Protein AF-A0A2V9LJL8-F1 (afdb_monomer_lite)

Foldseek 3Di:
DLVVVCVVCVVVLVVLLVVLVVVCVVPVLPLVSLQVNLVSLCVVLSSDPDPVSSVVSNVSSVVSVVSSVVSVVVVVPDPPDDD

Radius of gyration: 15.35 Å; chains: 1; bounding box: 34×21×46 Å

pLDDT: mean 93.9, std 10.32, range [50.94, 98.81]

Sequence (83 aa):
MRSDYTSKFGPLVEEGITNLLKSIQVKPDYDDAMAYLNLLYRRKADMVESADERAALLKQADDLVDKVKEIKQKRAEQPQQPS

Secondary structure (DSSP, 8-state):
-HHHHHHHHHHHHHHHHHHHHHHHHH-TT-HHHHHHHHHHHHHHHHH---HHHHHHHHHHHHHHHHHHHHHHHHHHHS-----

Structure (mmCIF, N/CA/C/O backbone):
data_AF-A0A2V9LJL8-F1
#
_entry.id   AF-A0A2V9LJL8-F1
#
loop_
_atom_site.group_PDB
_atom_site.id
_atom_site.type_symbol
_atom_site.label_atom_id
_atom_site.label_alt_id
_atom_site.label_comp_id
_atom_site.label_asym_id
_atom_site.label_entity_id
_atom_site.label_seq_id
_atom_site.pdbx_PDB_ins_code
_atom_site.Cartn_x
_atom_site.Cartn_y
_atom_site.Cartn_z
_atom_site.occupancy
_atom_site.B_iso_or_equiv
_atom_site.auth_seq_id
_atom_site.auth_comp_id
_atom_site.auth_asym_id
_atom_site.auth_atom_id
_atom_site.pdbx_PDB_model_num
ATOM 1 N N . MET A 1 1 ? 3.028 5.721 -21.813 1.00 82.50 1 MET A N 1
ATOM 2 C CA . MET A 1 1 ? 3.685 4.439 -21.448 1.00 82.50 1 MET A CA 1
ATOM 3 C C . MET A 1 1 ? 3.798 4.339 -19.922 1.00 82.50 1 MET A C 1
ATOM 5 O O . MET A 1 1 ? 3.468 5.318 -19.261 1.00 82.50 1 MET A O 1
ATOM 9 N N . ARG A 1 2 ? 4.201 3.190 -19.340 1.00 88.75 2 ARG A N 1
ATOM 10 C CA . ARG A 1 2 ? 4.385 3.047 -17.871 1.00 88.75 2 ARG A CA 1
ATOM 11 C C . ARG A 1 2 ? 5.287 4.153 -17.312 1.00 88.75 2 ARG A C 1
ATOM 13 O O . ARG A 1 2 ? 4.929 4.772 -16.323 1.00 8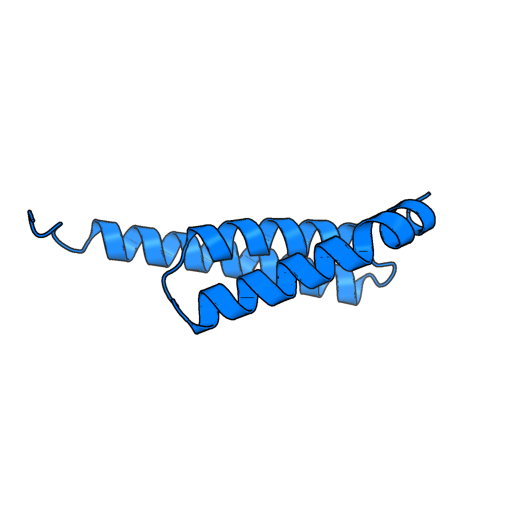8.75 2 ARG A O 1
ATOM 20 N N . SER A 1 3 ? 6.386 4.452 -18.002 1.00 90.62 3 SER A N 1
ATOM 21 C CA . SER A 1 3 ? 7.318 5.536 -17.674 1.00 90.62 3 SER A CA 1
ATOM 22 C C . SER A 1 3 ? 6.634 6.901 -17.514 1.00 90.62 3 SER A C 1
ATOM 24 O O . SER A 1 3 ? 6.813 7.549 -16.487 1.00 90.62 3 SER A O 1
ATOM 26 N N . ASP A 1 4 ? 5.799 7.320 -18.471 1.00 93.19 4 ASP A N 1
ATOM 27 C CA . ASP A 1 4 ? 5.080 8.605 -18.394 1.00 93.19 4 ASP A CA 1
ATOM 28 C C . ASP A 1 4 ? 4.105 8.643 -17.214 1.00 93.19 4 ASP A C 1
ATOM 30 O O . ASP A 1 4 ? 3.915 9.678 -16.576 1.00 93.19 4 ASP A O 1
ATOM 34 N N . TYR A 1 5 ? 3.461 7.507 -16.939 1.00 92.00 5 TYR A N 1
ATOM 35 C CA . TYR A 1 5 ? 2.534 7.364 -15.827 1.00 92.00 5 TYR A CA 1
ATOM 36 C C . TYR A 1 5 ? 3.272 7.476 -14.484 1.00 92.00 5 TYR A C 1
ATOM 38 O O . TYR A 1 5 ? 2.890 8.284 -13.636 1.00 92.00 5 TYR A O 1
ATOM 46 N N . THR A 1 6 ? 4.371 6.740 -14.318 1.00 93.81 6 THR A N 1
ATOM 47 C CA . THR A 1 6 ? 5.223 6.804 -13.125 1.00 93.81 6 THR A CA 1
ATOM 48 C C . THR A 1 6 ? 5.836 8.194 -12.949 1.00 93.81 6 THR A C 1
ATOM 50 O O . THR A 1 6 ? 5.847 8.712 -11.840 1.00 93.81 6 THR A O 1
ATOM 53 N N . SER A 1 7 ? 6.268 8.861 -14.022 1.00 95.00 7 SER A N 1
ATOM 54 C CA . SER A 1 7 ? 6.811 10.224 -13.942 1.00 95.00 7 SER A CA 1
ATOM 55 C C . SER A 1 7 ? 5.771 11.243 -13.461 1.00 95.00 7 SER A C 1
ATOM 57 O O . SER A 1 7 ? 6.084 12.092 -12.629 1.00 95.00 7 SER A O 1
ATOM 59 N N . LYS A 1 8 ? 4.522 11.144 -13.937 1.00 95.88 8 LYS A N 1
ATOM 60 C CA . LYS A 1 8 ? 3.449 12.082 -13.565 1.00 95.88 8 LYS A CA 1
ATOM 61 C C . LYS A 1 8 ? 2.882 11.840 -12.170 1.00 95.88 8 LYS A C 1
ATOM 63 O O . LYS A 1 8 ? 2.534 12.798 -11.489 1.00 95.88 8 LYS A O 1
ATOM 68 N N . PHE A 1 9 ? 2.738 10.578 -11.768 1.00 96.75 9 PHE A N 1
ATOM 69 C CA . PHE A 1 9 ? 1.986 10.212 -10.562 1.00 96.75 9 PHE A CA 1
ATOM 70 C C . PHE A 1 9 ? 2.831 9.565 -9.466 1.00 96.75 9 PHE A C 1
ATOM 72 O O . PHE A 1 9 ? 2.358 9.464 -8.338 1.00 96.75 9 PHE A O 1
ATOM 79 N N . GLY A 1 10 ? 4.063 9.151 -9.764 1.00 96.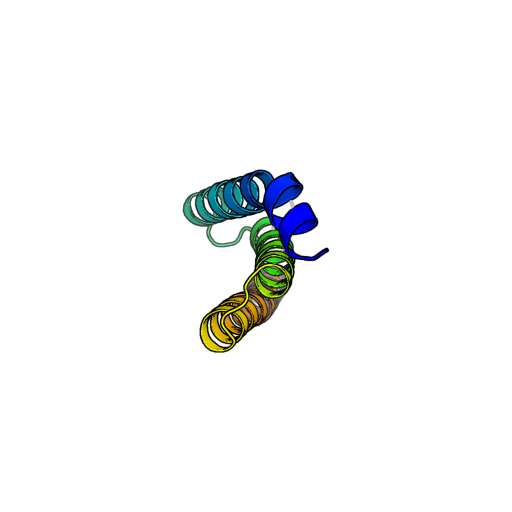38 10 GLY A N 1
ATOM 80 C CA . GLY A 1 10 ? 4.982 8.540 -8.802 1.00 96.38 10 GLY A CA 1
ATOM 81 C C . GLY A 1 10 ? 5.163 9.383 -7.539 1.00 96.38 10 GLY A C 1
ATOM 82 O O . GLY A 1 10 ? 4.888 8.867 -6.459 1.00 96.38 10 GLY A O 1
ATOM 83 N N . PRO A 1 11 ? 5.499 10.687 -7.638 1.00 97.38 11 PRO A N 1
ATOM 84 C CA . PRO A 1 11 ? 5.648 11.541 -6.458 1.00 97.38 11 PRO A CA 1
ATOM 85 C C . PRO A 1 11 ? 4.400 11.580 -5.564 1.00 97.38 11 PRO A C 1
ATOM 87 O O . PRO A 1 11 ? 4.515 11.486 -4.347 1.00 97.38 11 PRO A O 1
ATOM 90 N N . LEU A 1 12 ? 3.206 11.637 -6.165 1.00 97.88 12 LEU A N 1
ATOM 91 C CA . LEU A 1 12 ? 1.937 11.646 -5.431 1.00 97.88 12 LEU A CA 1
ATOM 92 C C . LEU A 1 12 ? 1.665 10.305 -4.730 1.00 97.88 12 LEU A C 1
ATOM 94 O O . LEU A 1 12 ? 1.134 10.279 -3.620 1.00 97.88 12 LEU A O 1
ATOM 98 N N . VAL A 1 13 ? 2.029 9.185 -5.363 1.00 98.19 13 VAL A N 1
ATOM 99 C CA . VAL A 1 13 ? 1.911 7.853 -4.752 1.00 98.19 13 VAL A CA 1
ATOM 100 C C . VAL A 1 13 ? 2.873 7.708 -3.571 1.00 98.19 13 VAL A C 1
ATOM 102 O O . VAL A 1 13 ? 2.448 7.251 -2.512 1.00 98.19 13 VAL A O 1
ATOM 105 N N . GLU A 1 14 ? 4.130 8.139 -3.710 1.00 98.12 14 GLU A N 1
ATOM 106 C CA . GLU A 1 14 ? 5.114 8.106 -2.615 1.00 98.12 14 GLU A CA 1
ATOM 107 C C . GLU A 1 14 ? 4.700 8.987 -1.430 1.00 98.12 14 GLU A C 1
ATOM 109 O O . GLU A 1 14 ? 4.794 8.571 -0.270 1.00 98.12 14 GLU A O 1
ATOM 114 N N . GLU A 1 15 ? 4.199 10.192 -1.709 1.00 98.44 15 GLU A N 1
ATOM 115 C CA . GLU A 1 15 ? 3.691 11.100 -0.682 1.00 98.44 15 GLU A CA 1
ATOM 116 C C . GLU A 1 15 ? 2.493 10.483 0.053 1.00 98.44 15 GLU A C 1
ATOM 118 O O . GLU A 1 15 ? 2.459 10.464 1.286 1.00 98.44 15 GLU A O 1
ATOM 123 N N . GLY A 1 16 ? 1.537 9.911 -0.686 1.00 98.44 16 GLY A N 1
ATOM 124 C CA . GLY A 1 16 ? 0.384 9.229 -0.105 1.00 98.44 16 GLY A CA 1
ATOM 125 C C . GLY A 1 16 ? 0.786 8.054 0.791 1.00 98.44 16 GLY A C 1
ATOM 126 O O . GLY A 1 16 ? 0.279 7.933 1.907 1.00 98.44 16 GLY A O 1
ATOM 127 N N . ILE A 1 17 ? 1.742 7.228 0.350 1.00 98.69 17 ILE A N 1
ATOM 128 C CA . ILE A 1 17 ? 2.297 6.124 1.151 1.00 98.69 17 ILE A CA 1
ATOM 129 C C . ILE A 1 17 ? 2.915 6.666 2.444 1.00 98.69 17 ILE A C 1
ATOM 131 O O . ILE A 1 17 ? 2.604 6.178 3.531 1.00 98.69 17 ILE A O 1
ATOM 135 N N . THR A 1 18 ? 3.748 7.702 2.341 1.00 98.62 18 THR A N 1
ATOM 136 C CA . THR A 1 18 ? 4.431 8.320 3.489 1.00 98.62 18 THR A CA 1
ATOM 137 C C . THR A 1 18 ? 3.435 8.863 4.513 1.00 98.62 18 THR A C 1
ATOM 139 O O . THR A 1 18 ? 3.555 8.597 5.713 1.00 98.62 18 THR A O 1
ATOM 142 N N . ASN A 1 19 ? 2.414 9.583 4.047 1.00 98.56 19 ASN A N 1
ATOM 143 C CA . ASN A 1 19 ? 1.402 10.177 4.913 1.00 98.56 19 ASN A CA 1
ATOM 144 C C . ASN A 1 19 ? 0.556 9.111 5.618 1.00 98.56 19 ASN A C 1
ATOM 146 O O . ASN A 1 19 ? 0.332 9.214 6.824 1.00 98.56 19 ASN A O 1
ATOM 150 N N . LEU A 1 20 ? 0.146 8.055 4.911 1.00 98.62 20 LEU A N 1
ATOM 151 C CA . LEU A 1 20 ? -0.637 6.967 5.501 1.00 98.62 20 LEU A CA 1
ATOM 152 C C . LEU A 1 20 ? 0.178 6.141 6.501 1.00 98.62 20 LEU A C 1
ATOM 154 O O . LEU A 1 20 ? -0.337 5.802 7.567 1.00 98.62 20 LEU A O 1
ATOM 158 N N . LEU A 1 21 ? 1.458 5.876 6.217 1.00 98.31 21 LEU A N 1
ATOM 159 C CA . LEU A 1 21 ? 2.363 5.249 7.186 1.00 98.31 21 LEU A CA 1
ATOM 160 C C . LEU A 1 21 ? 2.454 6.077 8.472 1.00 98.31 21 LEU A C 1
ATOM 162 O O . LEU A 1 21 ? 2.352 5.522 9.566 1.00 98.31 21 LEU A O 1
ATOM 166 N N . LYS A 1 22 ? 2.562 7.406 8.359 1.00 98.38 22 LYS A N 1
ATOM 167 C CA . LYS A 1 22 ? 2.540 8.309 9.517 1.00 98.38 22 LYS A CA 1
ATOM 168 C C . LYS A 1 22 ? 1.201 8.262 10.259 1.00 98.38 22 LYS A C 1
ATOM 170 O O . LYS A 1 22 ? 1.191 8.218 11.487 1.00 98.38 22 LYS A O 1
ATOM 175 N N . SER A 1 23 ? 0.073 8.225 9.549 1.00 98.12 23 SER A N 1
ATOM 176 C CA . SER A 1 23 ? -1.251 8.078 10.172 1.00 98.12 23 SER A CA 1
ATOM 177 C C . SER A 1 23 ? -1.371 6.780 10.975 1.00 98.12 23 SER A C 1
ATOM 179 O O . SER A 1 23 ? -1.902 6.807 12.082 1.00 98.12 23 SER A O 1
ATOM 181 N N . ILE A 1 24 ? -0.835 5.670 10.461 1.00 98.00 24 ILE A N 1
ATOM 182 C CA . ILE A 1 24 ? -0.831 4.369 11.148 1.00 98.00 24 ILE A CA 1
ATOM 183 C C . ILE A 1 24 ? 0.106 4.379 12.364 1.00 98.00 24 ILE A C 1
ATOM 185 O O . ILE A 1 24 ? -0.213 3.777 13.385 1.00 98.00 24 ILE A O 1
ATOM 189 N N . GLN A 1 25 ? 1.244 5.076 12.291 1.00 97.31 25 GLN A N 1
ATOM 190 C CA . GLN A 1 25 ? 2.123 5.255 13.455 1.00 97.31 25 GLN A CA 1
ATOM 191 C C . GLN A 1 25 ? 1.416 6.007 14.589 1.00 97.31 25 GLN A C 1
ATOM 193 O O . GLN A 1 25 ? 1.569 5.641 15.751 1.00 97.31 25 GLN A O 1
ATOM 198 N N . VAL A 1 26 ? 0.633 7.039 14.256 1.00 98.12 26 VAL A N 1
ATOM 199 C CA . VAL A 1 26 ? -0.140 7.819 15.238 1.00 98.12 26 VAL A CA 1
ATOM 200 C C . VAL A 1 26 ? -1.334 7.025 15.774 1.00 98.12 26 VAL A C 1
ATOM 202 O O . VAL A 1 26 ? -1.622 7.086 16.967 1.00 98.12 26 VAL A O 1
ATOM 205 N N . LYS A 1 27 ? -2.025 6.274 14.911 1.00 97.00 27 LYS A N 1
ATOM 206 C CA . LYS A 1 27 ? -3.190 5.457 15.261 1.00 97.00 27 LYS A CA 1
ATOM 207 C C . LYS A 1 27 ? -3.023 4.028 14.707 1.00 97.00 27 LYS A C 1
ATOM 209 O O . LYS A 1 27 ? -3.390 3.768 13.558 1.00 97.00 27 LYS A O 1
ATOM 214 N N . PRO A 1 28 ? -2.499 3.083 15.511 1.00 95.75 28 PRO A N 1
ATOM 215 C CA . PRO A 1 28 ? -2.199 1.724 15.049 1.00 95.75 28 PRO A CA 1
ATOM 216 C C . PRO A 1 28 ? -3.408 0.886 14.614 1.00 95.75 28 PRO A C 1
ATOM 218 O O . PRO A 1 28 ? -3.223 -0.106 13.914 1.00 95.75 28 PRO A O 1
ATOM 221 N N . ASP A 1 29 ? -4.624 1.260 15.014 1.00 94.81 29 ASP A N 1
ATOM 222 C CA . ASP A 1 29 ? -5.889 0.615 14.641 1.00 94.81 29 ASP A CA 1
ATOM 223 C C . ASP A 1 29 ? -6.662 1.396 13.559 1.00 94.81 29 ASP A C 1
ATOM 225 O O . ASP A 1 29 ? -7.865 1.194 13.377 1.00 94.81 29 ASP A O 1
ATOM 229 N N . TYR A 1 30 ? -5.993 2.311 12.844 1.00 97.50 30 TYR A N 1
ATOM 230 C CA . TYR A 1 30 ? -6.600 3.113 11.782 1.00 97.50 30 TYR A CA 1
ATOM 231 C C . TYR A 1 30 ? -6.802 2.285 10.505 1.00 97.50 30 TYR A C 1
ATOM 233 O O . TYR A 1 30 ? -6.042 2.377 9.538 1.00 97.50 30 TYR A O 1
ATOM 241 N N . ASP A 1 31 ? -7.846 1.463 10.512 1.00 96.50 31 ASP A N 1
ATOM 242 C CA . ASP A 1 31 ? -8.185 0.527 9.443 1.00 96.50 31 ASP A CA 1
ATOM 243 C C . ASP A 1 31 ? -8.416 1.206 8.089 1.00 96.50 31 ASP A C 1
ATOM 245 O O . ASP A 1 31 ? -7.980 0.673 7.068 1.00 96.50 31 ASP A O 1
ATOM 249 N N . ASP A 1 32 ? -8.995 2.406 8.063 1.00 96.69 32 ASP A N 1
ATOM 250 C CA . ASP A 1 32 ? -9.153 3.162 6.814 1.00 96.69 32 ASP A CA 1
ATOM 251 C C . ASP A 1 32 ? -7.800 3.564 6.206 1.00 96.69 32 ASP A C 1
ATOM 253 O O . ASP A 1 32 ? -7.587 3.406 5.002 1.00 96.69 32 ASP A O 1
ATOM 257 N N . ALA A 1 33 ? -6.845 4.021 7.026 1.00 98.12 33 ALA A N 1
ATOM 258 C CA . ALA A 1 33 ? -5.511 4.380 6.545 1.00 98.12 33 ALA A CA 1
ATOM 259 C C . ALA A 1 33 ? -4.768 3.159 5.980 1.00 98.12 33 ALA A C 1
ATOM 261 O O . ALA A 1 33 ? -4.113 3.253 4.941 1.00 98.12 33 ALA A O 1
ATOM 262 N N . MET A 1 34 ? -4.918 1.996 6.619 1.00 98.50 34 MET A N 1
ATOM 263 C CA . MET A 1 34 ? -4.372 0.731 6.119 1.00 98.50 34 MET A CA 1
ATOM 264 C C . MET A 1 34 ? -5.024 0.298 4.802 1.00 98.50 34 MET A C 1
ATOM 266 O O . MET A 1 34 ? -4.325 -0.143 3.888 1.00 98.50 34 MET A O 1
ATOM 270 N N . ALA A 1 35 ? -6.344 0.462 4.670 1.00 98.00 35 ALA A N 1
ATOM 271 C CA . ALA A 1 35 ? -7.065 0.138 3.444 1.00 98.00 35 ALA A CA 1
ATOM 272 C C . ALA A 1 35 ? -6.584 0.994 2.260 1.00 98.00 35 ALA A C 1
ATOM 274 O O . ALA A 1 35 ? -6.307 0.448 1.188 1.00 98.00 35 ALA A O 1
ATOM 275 N N . TYR A 1 36 ? -6.409 2.306 2.459 1.00 98.00 36 TYR A N 1
ATOM 276 C CA . TYR A 1 36 ? -5.853 3.195 1.432 1.00 98.00 36 TYR A CA 1
ATOM 277 C C . TYR A 1 36 ? -4.378 2.908 1.139 1.00 98.00 36 TYR A C 1
ATOM 279 O O . TYR A 1 36 ? -3.968 2.955 -0.023 1.00 98.00 36 TYR A O 1
ATOM 287 N N . LEU A 1 37 ? -3.586 2.546 2.152 1.00 98.69 37 LEU A N 1
ATOM 288 C CA . LEU A 1 37 ? -2.176 2.212 1.960 1.00 98.69 37 LEU A CA 1
ATOM 289 C C . LEU A 1 37 ? -2.019 0.953 1.094 1.00 98.69 37 LEU A C 1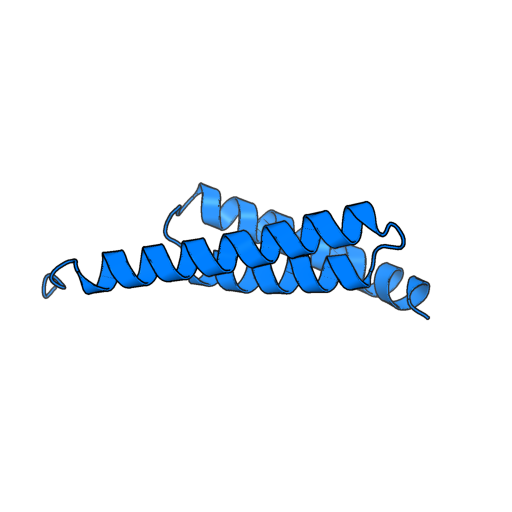
ATOM 291 O O . LEU A 1 37 ? -1.190 0.936 0.187 1.00 98.69 37 LEU A O 1
ATOM 295 N N . ASN A 1 38 ? -2.878 -0.053 1.288 1.00 98.44 38 ASN A N 1
ATOM 296 C CA . ASN A 1 38 ? -2.952 -1.229 0.415 1.00 98.44 38 ASN A CA 1
ATOM 297 C C . ASN A 1 38 ? -3.199 -0.837 -1.055 1.00 98.44 38 ASN A C 1
ATOM 299 O O . ASN A 1 38 ? -2.522 -1.343 -1.951 1.00 98.44 38 ASN A O 1
ATOM 303 N N . LEU A 1 39 ? -4.118 0.097 -1.325 1.00 98.38 39 LEU A N 1
ATOM 304 C CA . LEU A 1 39 ? -4.384 0.554 -2.695 1.00 98.38 39 LEU A CA 1
ATOM 305 C C . LEU A 1 39 ? -3.167 1.255 -3.315 1.00 98.38 39 LEU A C 1
ATOM 307 O O . LEU A 1 39 ? -2.864 1.029 -4.490 1.00 98.38 39 LEU A O 1
ATOM 311 N N . LEU A 1 40 ? -2.447 2.068 -2.538 1.00 98.62 40 LEU A N 1
ATOM 312 C CA . LEU A 1 40 ? -1.241 2.740 -3.021 1.00 98.62 40 LEU A CA 1
ATOM 313 C C . LEU A 1 40 ? -0.079 1.774 -3.251 1.00 98.62 40 LEU A C 1
ATOM 315 O O . LEU A 1 40 ? 0.619 1.922 -4.252 1.00 98.62 40 LEU A O 1
ATOM 319 N N . TYR A 1 41 ? 0.099 0.749 -2.415 1.00 98.81 41 TYR A N 1
ATOM 320 C CA . TYR A 1 41 ? 1.105 -0.284 -2.674 1.00 98.81 41 TYR A CA 1
ATOM 321 C C . TYR A 1 41 ? 0.812 -1.072 -3.949 1.00 98.81 41 TYR A C 1
ATOM 323 O O . TYR A 1 41 ? 1.720 -1.272 -4.753 1.00 98.81 41 TYR A O 1
ATOM 331 N N . ARG A 1 42 ? -0.453 -1.426 -4.213 1.00 98.62 42 ARG A N 1
ATOM 332 C CA . ARG A 1 42 ? -0.841 -2.040 -5.497 1.00 98.62 42 ARG A CA 1
ATOM 333 C C . ARG A 1 42 ? -0.567 -1.110 -6.673 1.00 98.62 42 ARG A C 1
ATOM 335 O O . ARG A 1 42 ? -0.047 -1.550 -7.692 1.00 98.62 42 ARG A O 1
ATOM 342 N N . ARG A 1 43 ? -0.846 0.189 -6.519 1.00 98.06 43 ARG A N 1
ATOM 343 C CA . ARG A 1 43 ? -0.538 1.173 -7.560 1.00 98.06 43 ARG A CA 1
ATOM 344 C C . ARG A 1 43 ? 0.964 1.292 -7.815 1.00 98.06 43 ARG A C 1
ATOM 346 O O . ARG A 1 43 ? 1.369 1.323 -8.973 1.00 98.06 43 ARG A O 1
ATOM 353 N N . LYS A 1 44 ? 1.779 1.339 -6.761 1.00 98.25 44 LYS A N 1
ATOM 354 C CA . LYS A 1 44 ? 3.242 1.368 -6.869 1.00 98.25 44 LYS A CA 1
ATOM 355 C C . LYS A 1 44 ? 3.771 0.089 -7.525 1.00 98.25 44 LYS A C 1
ATOM 357 O O . LYS A 1 44 ? 4.655 0.161 -8.370 1.00 98.25 44 LYS A O 1
ATOM 362 N N . ALA A 1 45 ? 3.163 -1.061 -7.239 1.00 98.25 45 ALA A N 1
ATOM 363 C CA . ALA A 1 45 ? 3.509 -2.337 -7.864 1.00 98.25 45 ALA A CA 1
ATOM 364 C C . ALA A 1 45 ? 3.314 -2.327 -9.398 1.00 98.25 45 ALA A C 1
ATOM 366 O O . ALA A 1 45 ? 4.054 -2.992 -10.119 1.00 98.25 45 ALA A O 1
ATOM 367 N N . ASP A 1 46 ? 2.360 -1.551 -9.921 1.00 96.88 46 ASP A N 1
ATOM 368 C CA . ASP A 1 46 ? 2.162 -1.388 -11.370 1.00 96.88 46 ASP A CA 1
ATOM 369 C C . ASP A 1 46 ? 3.157 -0.400 -12.018 1.00 96.88 46 ASP A C 1
ATOM 371 O O . ASP A 1 46 ? 3.318 -0.394 -13.246 1.00 96.88 46 ASP A O 1
ATOM 375 N N . MET A 1 47 ? 3.828 0.424 -11.204 1.00 96.62 47 MET A N 1
ATOM 376 C CA . MET A 1 47 ? 4.796 1.443 -11.629 1.00 96.62 47 MET A CA 1
ATOM 377 C C . MET A 1 47 ? 6.235 0.924 -11.724 1.00 96.62 47 MET A C 1
ATOM 379 O O . MET A 1 47 ? 7.019 1.501 -12.479 1.00 96.62 47 MET A O 1
ATOM 383 N N . VAL A 1 48 ? 6.579 -0.129 -10.976 1.00 96.56 48 VAL A N 1
ATOM 384 C CA . VAL A 1 48 ? 7.941 -0.682 -10.906 1.00 96.56 48 VAL A CA 1
ATOM 385 C C . VAL A 1 48 ? 8.211 -1.677 -12.038 1.00 96.56 48 VAL A C 1
ATOM 387 O O . VAL A 1 48 ? 7.308 -2.367 -12.517 1.00 96.56 48 VAL A O 1
ATOM 390 N N . GLU A 1 49 ? 9.465 -1.750 -12.482 1.00 95.75 49 GLU A N 1
ATOM 391 C CA . GLU A 1 49 ? 9.907 -2.711 -13.507 1.00 95.75 49 GLU A CA 1
ATOM 392 C C . GLU A 1 49 ? 10.409 -4.024 -12.896 1.00 95.75 49 GLU A C 1
ATOM 394 O O . GLU A 1 49 ? 10.274 -5.085 -13.505 1.00 95.75 49 GLU A O 1
ATOM 399 N N . SER A 1 50 ? 10.960 -3.958 -11.680 1.00 97.81 50 SER A N 1
ATOM 400 C CA . SER A 1 50 ? 11.480 -5.119 -10.963 1.00 97.81 50 SER A CA 1
ATOM 401 C C . SER A 1 50 ? 10.347 -6.047 -10.527 1.00 97.81 50 SER A C 1
ATOM 403 O O . SER A 1 50 ? 9.429 -5.644 -9.808 1.00 97.81 50 SER A O 1
ATOM 405 N N . ALA A 1 51 ? 10.432 -7.316 -10.933 1.00 97.94 51 ALA A N 1
ATOM 406 C CA . ALA A 1 51 ? 9.482 -8.347 -10.524 1.00 97.94 51 ALA A CA 1
ATOM 407 C C . ALA A 1 51 ? 9.514 -8.586 -9.005 1.00 97.94 51 ALA A C 1
ATOM 409 O O . ALA A 1 51 ? 8.459 -8.759 -8.394 1.00 97.94 51 ALA A O 1
ATOM 410 N N . ASP A 1 52 ? 10.701 -8.528 -8.400 1.00 98.44 52 ASP A N 1
ATOM 411 C CA . ASP A 1 52 ? 10.883 -8.718 -6.959 1.00 98.44 52 ASP A CA 1
ATOM 412 C C . ASP A 1 52 ? 10.288 -7.549 -6.169 1.00 98.44 52 ASP A C 1
ATOM 414 O O . ASP A 1 52 ? 9.564 -7.755 -5.194 1.00 98.44 52 ASP A O 1
ATOM 418 N N . GLU A 1 53 ? 10.519 -6.313 -6.625 1.00 98.25 53 GLU A N 1
ATOM 419 C CA . GLU A 1 53 ? 9.935 -5.122 -5.999 1.00 98.25 53 GLU A CA 1
ATOM 420 C C . GLU A 1 53 ? 8.408 -5.142 -6.114 1.00 98.25 53 GLU A C 1
ATOM 422 O O . GLU A 1 53 ? 7.694 -4.888 -5.140 1.00 98.25 53 GLU A O 1
ATOM 427 N N . ARG A 1 54 ? 7.892 -5.529 -7.287 1.00 98.56 54 ARG A N 1
ATOM 428 C CA . ARG A 1 54 ? 6.458 -5.709 -7.509 1.00 98.56 54 ARG A CA 1
ATOM 429 C C . ARG A 1 54 ? 5.870 -6.736 -6.542 1.00 98.56 54 ARG A C 1
ATOM 431 O O . ARG A 1 54 ? 4.825 -6.477 -5.948 1.00 98.56 54 ARG A O 1
ATOM 438 N N . ALA A 1 55 ? 6.520 -7.887 -6.381 1.00 98.69 55 ALA A N 1
ATOM 439 C CA . ALA A 1 55 ? 6.066 -8.938 -5.476 1.00 98.69 55 ALA A CA 1
ATOM 440 C C . ALA A 1 55 ? 6.076 -8.476 -4.010 1.00 98.69 55 ALA A C 1
ATOM 442 O O . ALA A 1 55 ? 5.109 -8.722 -3.287 1.00 98.69 55 ALA A O 1
ATOM 443 N N . ALA A 1 56 ? 7.115 -7.752 -3.586 1.00 98.75 56 ALA A N 1
ATOM 444 C CA . ALA A 1 56 ? 7.204 -7.201 -2.236 1.00 98.75 56 ALA A CA 1
ATOM 445 C C . ALA A 1 56 ? 6.068 -6.206 -1.941 1.00 98.75 56 ALA A C 1
ATOM 447 O O . ALA A 1 56 ? 5.415 -6.312 -0.902 1.00 9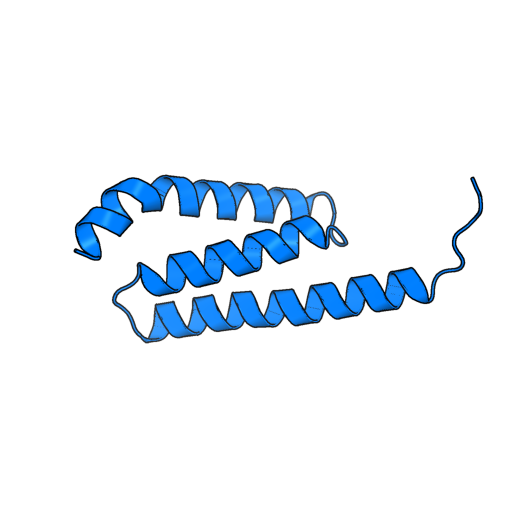8.75 56 ALA A O 1
ATOM 448 N N . LEU A 1 57 ? 5.779 -5.290 -2.870 1.00 98.75 57 LEU A N 1
ATOM 449 C CA . LEU A 1 57 ? 4.693 -4.312 -2.732 1.00 98.75 57 LEU A CA 1
ATOM 450 C C . LEU A 1 57 ? 3.316 -4.981 -2.664 1.00 98.75 57 LEU A C 1
ATOM 452 O O . LEU A 1 57 ? 2.477 -4.600 -1.848 1.00 98.75 57 LEU A O 1
ATOM 456 N N . LEU A 1 58 ? 3.082 -6.005 -3.491 1.00 98.75 58 LEU A N 1
ATOM 457 C CA . LEU A 1 58 ? 1.839 -6.777 -3.440 1.00 98.75 58 LEU A CA 1
ATOM 458 C C . LEU A 1 58 ? 1.691 -7.522 -2.114 1.00 98.75 58 LEU A C 1
ATOM 460 O O . LEU A 1 58 ? 0.615 -7.483 -1.522 1.00 98.75 58 LEU A O 1
ATOM 464 N N . LYS A 1 59 ? 2.777 -8.105 -1.597 1.00 98.75 59 LYS A N 1
ATOM 465 C CA . LYS A 1 59 ? 2.761 -8.737 -0.279 1.00 98.75 59 LYS A CA 1
ATOM 466 C C . LYS A 1 59 ? 2.421 -7.730 0.825 1.00 98.75 59 LYS A C 1
ATOM 468 O O . LYS A 1 59 ? 1.578 -8.018 1.665 1.00 98.75 59 LYS A O 1
ATOM 473 N N . GLN A 1 60 ? 3.026 -6.540 0.813 1.00 98.56 60 GLN A N 1
ATOM 474 C CA . GLN A 1 60 ? 2.708 -5.487 1.788 1.00 98.56 60 GLN A CA 1
ATOM 475 C C . GLN A 1 60 ? 1.232 -5.067 1.725 1.00 98.56 60 GLN A C 1
ATOM 477 O O . GLN A 1 60 ? 0.609 -4.823 2.756 1.00 98.56 60 GLN A O 1
ATOM 482 N N . ALA A 1 61 ? 0.665 -4.993 0.520 1.00 98.69 61 ALA A N 1
ATOM 483 C CA . ALA A 1 61 ? -0.755 -4.739 0.310 1.00 98.69 61 ALA A CA 1
ATOM 484 C C . ALA A 1 61 ? -1.646 -5.854 0.892 1.00 98.69 61 ALA A C 1
ATOM 486 O O . ALA A 1 61 ? -2.633 -5.550 1.564 1.00 98.69 61 ALA A O 1
ATOM 487 N N . ASP A 1 62 ? -1.300 -7.122 0.672 1.00 98.50 62 ASP A N 1
ATOM 488 C CA . ASP A 1 62 ? -2.048 -8.269 1.203 1.00 98.50 62 ASP A CA 1
ATOM 489 C C . ASP A 1 62 ? -1.975 -8.336 2.740 1.00 98.50 62 ASP A C 1
ATOM 491 O O . ASP A 1 62 ? -3.011 -8.453 3.397 1.00 98.50 62 ASP A O 1
ATOM 495 N N . ASP A 1 63 ? -0.788 -8.130 3.323 1.00 98.31 63 ASP A N 1
ATOM 496 C CA . ASP A 1 63 ? -0.587 -8.103 4.781 1.00 98.31 63 ASP A CA 1
ATOM 497 C C . ASP A 1 63 ? -1.479 -7.030 5.457 1.00 98.31 63 ASP A C 1
ATOM 499 O O . ASP A 1 63 ? -2.007 -7.229 6.556 1.00 98.31 63 ASP A O 1
ATOM 503 N N . LEU A 1 64 ? -1.694 -5.881 4.799 1.00 98.06 64 LEU A N 1
ATOM 504 C CA . LEU A 1 64 ? -2.587 -4.826 5.295 1.00 98.06 64 LEU A CA 1
ATOM 505 C C . LEU A 1 64 ? -4.060 -5.237 5.268 1.00 98.06 64 LEU A C 1
ATOM 507 O O . LEU A 1 64 ? -4.807 -4.867 6.174 1.00 98.06 64 LEU A O 1
ATOM 511 N N . VAL A 1 65 ? -4.491 -5.986 4.251 1.00 96.94 65 VAL A N 1
ATOM 512 C CA . VAL A 1 65 ? -5.872 -6.482 4.166 1.00 96.94 65 VAL A CA 1
ATOM 513 C C . VAL A 1 65 ? -6.176 -7.391 5.352 1.00 96.94 65 VAL A C 1
ATOM 515 O O . VAL A 1 65 ? -7.234 -7.253 5.971 1.00 96.94 65 VAL A O 1
ATOM 518 N N . ASP A 1 66 ? -5.250 -8.279 5.703 1.00 97.06 66 ASP A N 1
ATOM 519 C CA . ASP A 1 66 ? -5.426 -9.178 6.842 1.00 97.06 66 ASP A CA 1
ATOM 520 C C . ASP A 1 66 ? -5.429 -8.411 8.167 1.00 97.06 66 ASP A C 1
ATOM 522 O O . ASP A 1 66 ? -6.333 -8.597 8.984 1.00 97.06 66 ASP A O 1
ATOM 526 N N . LYS A 1 67 ? -4.541 -7.424 8.323 1.00 96.19 67 LYS A N 1
ATOM 527 C CA . LYS A 1 67 ? -4.534 -6.545 9.500 1.00 96.19 67 LYS A CA 1
ATOM 528 C C . LYS A 1 67 ? -5.839 -5.758 9.669 1.00 96.19 67 LYS A C 1
ATOM 530 O O . LYS A 1 67 ? -6.348 -5.629 10.783 1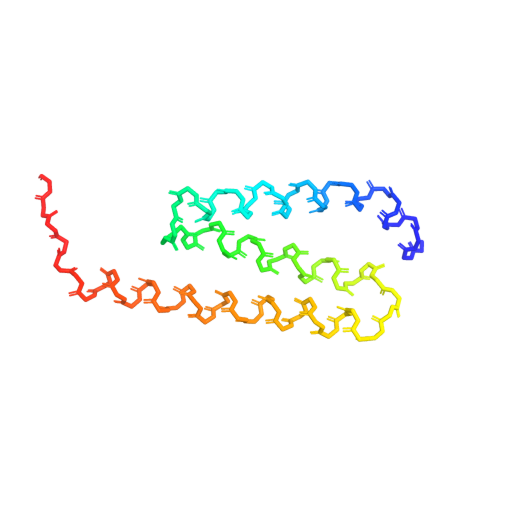.00 96.19 67 LYS A O 1
ATOM 535 N N . VAL A 1 68 ? -6.417 -5.258 8.575 1.00 96.06 68 VAL A N 1
ATOM 536 C CA . VAL A 1 68 ? -7.720 -4.570 8.592 1.00 96.06 68 VAL A CA 1
ATOM 537 C C . VAL A 1 68 ? -8.837 -5.516 9.030 1.00 96.06 68 VAL A C 1
ATOM 539 O O . VAL A 1 68 ? -9.688 -5.116 9.829 1.00 96.06 68 VAL A O 1
ATOM 542 N N . LYS A 1 69 ? -8.848 -6.765 8.545 1.00 95.56 69 LYS A N 1
ATOM 543 C CA . LYS A 1 69 ? -9.832 -7.768 8.985 1.00 95.56 69 LYS A CA 1
ATOM 544 C C . LYS A 1 69 ? -9.722 -8.015 10.488 1.00 95.56 69 LYS A C 1
ATOM 546 O O . LYS A 1 69 ? -10.744 -7.962 11.167 1.00 95.56 69 LYS A O 1
ATOM 551 N N . GLU A 1 70 ? -8.509 -8.203 11.008 1.00 95.25 70 GLU A N 1
ATOM 552 C CA . GLU A 1 70 ? -8.277 -8.400 12.445 1.00 95.25 70 GLU A CA 1
ATOM 553 C C . GLU A 1 70 ? -8.762 -7.211 13.284 1.00 95.25 70 GLU A C 1
ATOM 555 O O . GLU A 1 70 ? -9.406 -7.402 14.315 1.00 95.25 70 GLU A O 1
ATOM 560 N N . ILE A 1 71 ? -8.481 -5.973 12.856 1.00 94.25 71 ILE A N 1
ATOM 561 C CA . ILE A 1 71 ? -8.945 -4.763 13.555 1.00 94.25 71 ILE A CA 1
ATOM 562 C C . ILE A 1 71 ? -10.475 -4.718 13.591 1.00 94.25 71 ILE A C 1
ATOM 564 O O . ILE A 1 71 ? -11.060 -4.462 14.644 1.00 94.25 71 ILE A O 1
ATOM 568 N N . LYS A 1 72 ? -11.136 -4.993 12.459 1.00 93.06 72 LYS A N 1
ATOM 569 C CA . LYS A 1 72 ? -12.603 -4.988 12.373 1.00 93.06 72 LYS A CA 1
ATOM 570 C C . LYS A 1 72 ? -13.236 -6.087 13.224 1.00 93.06 72 LYS A C 1
ATOM 572 O O . LYS A 1 72 ? -14.247 -5.824 13.868 1.00 93.06 72 LYS A O 1
ATOM 577 N N . GLN A 1 73 ? -12.631 -7.273 13.268 1.00 93.94 73 GLN A N 1
ATOM 578 C CA . GLN A 1 73 ? -13.058 -8.365 14.147 1.00 93.94 73 GLN A CA 1
ATOM 579 C C . GLN A 1 73 ? -12.943 -7.963 15.621 1.00 93.94 73 GLN A C 1
ATOM 581 O O . GLN A 1 73 ? -13.946 -7.970 16.328 1.00 93.94 73 GLN A O 1
ATOM 586 N N . LYS A 1 74 ? -11.771 -7.479 16.056 1.00 92.25 74 LYS A N 1
ATOM 587 C CA . LYS A 1 74 ? -11.552 -7.006 17.436 1.00 92.25 74 LYS A CA 1
ATOM 588 C C . LYS A 1 74 ? -12.533 -5.904 17.838 1.00 92.25 74 LYS A C 1
ATOM 590 O O . LYS A 1 74 ? -13.030 -5.896 18.958 1.00 92.25 74 LYS A O 1
ATOM 595 N N . ARG A 1 75 ? -12.835 -4.976 16.924 1.00 90.81 75 ARG A N 1
ATOM 596 C CA . ARG A 1 75 ? -13.800 -3.891 17.157 1.00 90.81 75 ARG A CA 1
ATOM 597 C C . ARG A 1 75 ? -15.241 -4.399 17.272 1.00 90.81 75 ARG A C 1
ATOM 599 O O . ARG A 1 75 ? -16.013 -3.815 18.019 1.00 90.81 75 ARG A O 1
ATOM 606 N N . ALA A 1 76 ? -15.604 -5.455 16.544 1.00 90.00 76 ALA A N 1
ATOM 607 C CA . ALA A 1 76 ? -16.925 -6.079 16.636 1.00 90.00 76 ALA A CA 1
ATOM 608 C C . ALA A 1 76 ? -17.106 -6.902 17.926 1.00 90.00 76 ALA A C 1
ATOM 610 O O . ALA A 1 76 ? -18.219 -7.006 18.432 1.00 90.00 76 ALA A O 1
ATOM 611 N N . GLU A 1 77 ? -16.020 -7.471 18.455 1.00 88.00 77 GLU A N 1
ATOM 612 C CA . GLU A 1 77 ? -16.000 -8.234 19.711 1.00 88.00 77 GLU A CA 1
ATOM 613 C C . GLU A 1 77 ? -15.975 -7.339 20.960 1.00 88.00 77 GLU A C 1
ATOM 615 O O . GLU A 1 77 ? -16.377 -7.767 22.043 1.00 88.00 77 GLU A O 1
ATOM 620 N N . GLN A 1 78 ? -15.522 -6.090 20.830 1.00 80.38 78 GLN A N 1
ATOM 621 C CA . GLN A 1 78 ? -15.616 -5.104 21.901 1.00 80.38 78 GLN A CA 1
ATOM 622 C C . GLN A 1 78 ? -17.070 -4.622 22.026 1.00 80.38 78 GLN A C 1
ATOM 624 O O . GLN A 1 78 ? -17.630 -4.133 21.041 1.00 80.38 78 GLN A O 1
ATOM 629 N N . PRO A 1 79 ? -17.700 -4.710 23.217 1.00 62.19 79 PRO A N 1
ATOM 630 C CA . PRO A 1 79 ? -19.005 -4.106 23.426 1.00 62.19 79 PRO A CA 1
ATOM 631 C C . PRO A 1 79 ? -18.881 -2.617 23.110 1.00 62.19 79 PRO A C 1
ATOM 633 O O . PRO A 1 79 ? -18.082 -1.923 23.742 1.00 62.19 79 PRO A O 1
ATOM 636 N N . GLN A 1 80 ? -19.640 -2.133 22.123 1.00 60.38 80 GLN A N 1
ATOM 637 C CA . GLN A 1 80 ? -19.783 -0.700 21.888 1.00 60.38 80 GLN A CA 1
ATOM 638 C C . GLN A 1 80 ? -20.277 -0.096 23.201 1.00 60.38 80 GLN A C 1
ATOM 640 O O . GLN A 1 80 ? -21.429 -0.303 23.577 1.00 60.38 80 GLN A O 1
ATOM 645 N N . GLN A 1 81 ? -19.394 0.577 23.942 1.00 50.94 81 GLN A N 1
ATOM 646 C CA . GLN A 1 81 ? -19.825 1.353 25.093 1.00 50.94 81 GLN A CA 1
ATOM 647 C C . GLN A 1 81 ? -20.723 2.462 24.539 1.00 50.94 81 GLN A C 1
ATOM 649 O O . GLN A 1 81 ? -20.240 3.260 23.728 1.00 50.94 81 GLN A O 1
ATOM 654 N N . PRO A 1 82 ? -22.020 2.493 24.891 1.00 51.03 82 PRO A N 1
ATOM 655 C CA . PRO A 1 82 ? -22.853 3.623 24.524 1.00 51.03 82 PRO A CA 1
ATOM 656 C C . PRO A 1 82 ? -22.226 4.875 25.145 1.00 51.03 82 PRO A C 1
ATOM 658 O O . PRO A 1 82 ? -21.893 4.876 26.332 1.00 51.03 82 PRO A O 1
ATOM 661 N N . SER A 1 83 ? -21.982 5.884 24.305 1.00 53.69 83 SER A N 1
ATOM 662 C CA . SER A 1 83 ? -21.596 7.228 24.753 1.00 53.69 83 SER A CA 1
ATOM 663 C C . SER A 1 83 ? -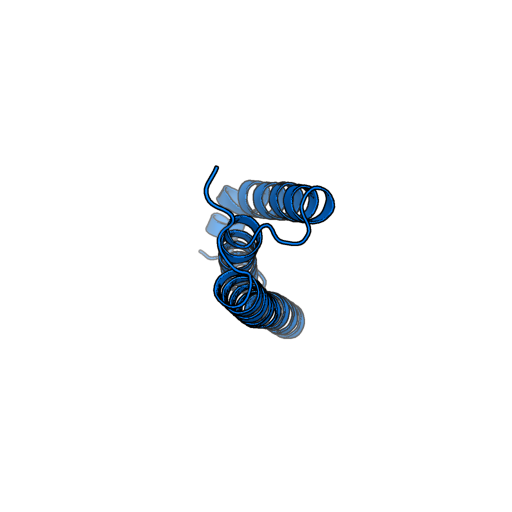22.733 7.892 25.517 1.00 53.69 83 SER A C 1
ATOM 665 O O . SER A 1 83 ? -23.905 7.605 25.180 1.00 53.69 83 SER A O 1
#